Protein AF-A0A820ARF8-F1 (afdb_monomer_lite)

Radius of gyration: 11.13 Å; chains: 1; bounding box: 28×25×25 Å

Structure (mmCIF, N/CA/C/O backbone):
data_AF-A0A820ARF8-F1
#
_entry.id   AF-A0A820ARF8-F1
#
loop_
_atom_site.group_PDB
_atom_site.id
_atom_site.type_symbol
_atom_site.label_atom_id
_atom_site.label_alt_id
_atom_site.label_comp_id
_atom_site.label_asym_id
_atom_site.label_entity_id
_atom_site.label_seq_id
_atom_site.pdbx_PDB_ins_code
_atom_site.Cartn_x
_atom_site.Cartn_y
_atom_site.Cartn_z
_atom_site.occupancy
_atom_site.B_iso_or_equiv
_atom_site.auth_seq_id
_atom_site.auth_comp_id
_atom_site.auth_asym_id
_atom_site.auth_atom_id
_atom_site.pdbx_PDB_model_num
ATOM 1 N N . MET A 1 1 ? -1.582 19.842 13.926 1.00 37.22 1 MET A N 1
ATOM 2 C CA . MET A 1 1 ? -0.483 19.187 13.188 1.00 37.22 1 MET A CA 1
ATOM 3 C C . MET A 1 1 ? -1.123 18.346 12.096 1.00 37.22 1 MET A C 1
ATOM 5 O O . MET A 1 1 ? -1.430 17.185 12.307 1.00 37.22 1 MET A O 1
ATOM 9 N N . THR A 1 2 ? -1.489 18.978 10.984 1.00 32.66 2 THR A N 1
ATOM 10 C CA . THR A 1 2 ? -2.112 18.304 9.840 1.00 32.66 2 THR A CA 1
ATOM 11 C C . THR A 1 2 ? -1.017 17.526 9.120 1.00 32.66 2 THR A C 1
ATOM 13 O O . THR A 1 2 ? -0.161 18.122 8.472 1.00 32.66 2 THR A O 1
ATOM 16 N N . LEU A 1 3 ? -0.990 16.202 9.283 1.00 43.56 3 LEU A N 1
ATOM 17 C CA . LEU A 1 3 ? -0.164 15.335 8.447 1.00 43.56 3 LEU A CA 1
ATOM 18 C C . LEU A 1 3 ? -0.675 15.476 7.009 1.00 43.56 3 LEU A C 1
ATOM 20 O O . LEU A 1 3 ? -1.746 14.980 6.668 1.00 43.56 3 LEU A O 1
ATOM 24 N N . GLN A 1 4 ? 0.058 16.214 6.179 1.00 49.41 4 GLN A N 1
ATOM 25 C CA . GLN A 1 4 ? -0.298 16.447 4.784 1.00 49.41 4 GLN A CA 1
ATOM 26 C C . GLN A 1 4 ? 0.045 15.196 3.966 1.00 49.41 4 GLN A C 1
ATOM 28 O O . GLN A 1 4 ? 1.064 15.130 3.279 1.00 49.41 4 GLN A O 1
ATOM 33 N N . VAL A 1 5 ? -0.786 14.162 4.086 1.00 57.56 5 VAL A N 1
ATOM 34 C CA . VAL A 1 5 ? -0.687 12.959 3.259 1.00 57.56 5 VAL A CA 1
ATOM 35 C C . VAL A 1 5 ? -1.141 13.326 1.848 1.00 57.56 5 VAL A C 1
ATOM 37 O O . VAL A 1 5 ? -2.330 13.472 1.575 1.00 57.56 5 VAL A O 1
ATOM 40 N N . ASN A 1 6 ? -0.177 13.521 0.947 1.00 58.59 6 ASN A N 1
ATOM 41 C CA . ASN A 1 6 ? -0.450 13.735 -0.471 1.00 58.59 6 ASN A CA 1
ATOM 42 C C . ASN A 1 6 ? -0.912 12.416 -1.112 1.00 58.59 6 ASN A C 1
ATOM 44 O O . ASN A 1 6 ? -0.102 11.622 -1.601 1.00 58.59 6 ASN A O 1
ATOM 48 N N . ILE A 1 7 ? -2.225 12.190 -1.089 1.00 52.84 7 ILE A N 1
ATOM 49 C CA . ILE A 1 7 ? -2.896 11.184 -1.912 1.00 52.84 7 ILE A CA 1
ATOM 50 C C . ILE A 1 7 ? -2.993 11.721 -3.341 1.00 52.84 7 ILE A C 1
ATOM 52 O O . ILE A 1 7 ? -3.454 12.837 -3.571 1.00 52.84 7 ILE A O 1
ATOM 56 N N . THR A 1 8 ? -2.514 10.958 -4.316 1.00 49.84 8 THR A N 1
ATOM 57 C CA . THR A 1 8 ? -2.641 11.316 -5.734 1.00 49.84 8 THR A CA 1
ATOM 58 C C . THR A 1 8 ? -3.509 10.275 -6.423 1.00 49.84 8 THR A C 1
ATOM 60 O O . THR A 1 8 ? -3.452 9.106 -6.073 1.00 49.84 8 THR A O 1
ATOM 63 N N . LEU A 1 9 ? -4.331 10.697 -7.383 1.00 51.38 9 LEU A N 1
ATOM 64 C CA . LEU A 1 9 ? -5.154 9.806 -8.215 1.00 51.38 9 LEU A CA 1
ATOM 65 C C . LEU A 1 9 ? -4.429 9.373 -9.501 1.00 51.38 9 LEU A C 1
ATOM 67 O O . LEU A 1 9 ? -4.987 8.633 -10.307 1.00 51.38 9 LEU A O 1
ATOM 71 N N . SER A 1 10 ? -3.195 9.837 -9.705 1.00 43.56 10 SER A N 1
ATOM 72 C CA . SER A 1 10 ? -2.350 9.404 -10.814 1.00 43.56 10 SER A CA 1
ATOM 73 C C . SER A 1 10 ? -1.699 8.059 -10.470 1.00 43.56 10 SER A C 1
ATOM 75 O O . SER A 1 10 ? -1.215 7.922 -9.346 1.00 43.56 10 SER A O 1
ATOM 77 N N . PRO A 1 11 ? -1.638 7.084 -11.399 1.00 50.22 11 PRO A N 1
ATOM 78 C CA . PRO A 1 11 ? -1.006 5.789 -11.159 1.00 50.22 11 PRO A CA 1
ATOM 79 C C . PRO A 1 11 ? 0.496 5.984 -10.937 1.00 50.22 11 PRO A C 1
ATOM 81 O O . PRO A 1 11 ? 1.290 6.092 -11.871 1.00 50.22 11 PRO A O 1
ATOM 84 N N . THR A 1 12 ? 0.884 6.096 -9.67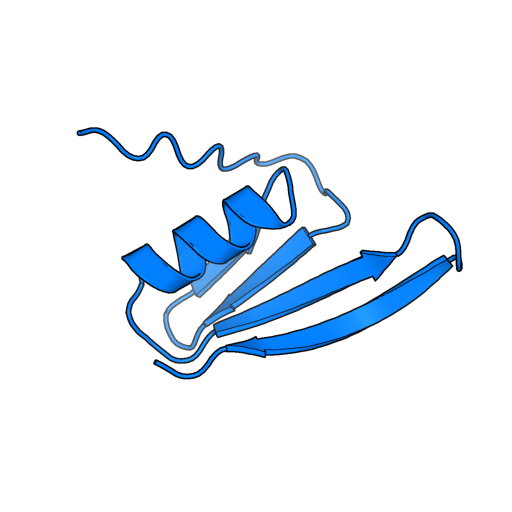6 1.00 62.44 12 THR A N 1
ATOM 85 C CA . THR A 1 12 ? 2.273 6.109 -9.237 1.00 62.44 12 THR A CA 1
ATOM 86 C C . THR A 1 12 ? 2.701 4.686 -8.930 1.00 62.44 12 THR A C 1
ATOM 88 O O . THR A 1 12 ? 1.891 3.795 -8.702 1.00 62.44 12 THR A O 1
ATOM 91 N N . ASN A 1 13 ? 4.005 4.452 -8.859 1.00 69.38 13 ASN A N 1
ATOM 92 C CA . ASN A 1 13 ? 4.534 3.145 -8.485 1.00 69.38 13 ASN A CA 1
ATOM 93 C C . ASN A 1 13 ? 4.214 2.734 -7.035 1.00 69.38 13 ASN A C 1
ATOM 95 O O . ASN A 1 13 ? 4.762 1.734 -6.613 1.00 69.38 13 ASN A O 1
ATOM 99 N N . PHE A 1 14 ? 3.404 3.474 -6.267 1.00 74.75 14 PHE A N 1
ATOM 100 C CA . PHE A 1 14 ? 3.153 3.246 -4.840 1.00 74.75 14 PHE A CA 1
ATOM 101 C C . PHE A 1 14 ? 1.671 2.953 -4.575 1.00 74.75 14 PHE A C 1
ATOM 103 O O . PHE A 1 14 ? 0.847 3.863 -4.473 1.00 74.75 14 PHE A O 1
ATOM 110 N N . TRP A 1 15 ? 1.352 1.672 -4.437 1.00 79.25 15 TRP A N 1
ATOM 111 C CA . TRP A 1 15 ? 0.011 1.158 -4.169 1.00 79.25 15 TRP A CA 1
ATOM 112 C C . TRP A 1 15 ? -0.110 0.724 -2.711 1.00 79.25 15 TRP A C 1
ATOM 114 O O . TRP A 1 15 ? 0.711 -0.058 -2.237 1.00 79.25 15 TRP A O 1
ATOM 124 N N . VAL A 1 16 ? -1.121 1.217 -2.003 1.00 83.25 16 VAL A N 1
ATOM 125 C CA . VAL A 1 16 ? -1.429 0.857 -0.614 1.00 83.25 16 VAL A CA 1
ATOM 126 C C . VAL A 1 16 ? -2.769 0.144 -0.590 1.00 83.25 16 VAL A C 1
ATOM 128 O O . VAL A 1 16 ? -3.775 0.695 -1.024 1.00 83.25 16 VAL A O 1
ATOM 131 N N . GLU A 1 17 ? -2.793 -1.067 -0.056 1.00 85.88 17 GLU A N 1
ATOM 132 C CA . GLU A 1 17 ? -3.998 -1.879 0.076 1.00 85.88 17 GLU A CA 1
ATOM 133 C C . GLU A 1 17 ? -4.218 -2.248 1.539 1.00 85.88 17 GLU A C 1
ATOM 135 O O . GLU A 1 17 ? -3.290 -2.682 2.216 1.00 85.88 17 GLU A O 1
ATOM 140 N N . SER A 1 18 ? -5.442 -2.091 2.027 1.00 83.88 18 SER A N 1
ATOM 141 C CA . SER A 1 18 ? -5.875 -2.585 3.332 1.00 83.88 18 SER A CA 1
ATOM 142 C C . SER A 1 18 ? -7.186 -3.353 3.195 1.00 83.88 18 SER A C 1
ATOM 144 O O . SER A 1 18 ? -7.843 -3.316 2.153 1.00 83.88 18 SER A O 1
ATOM 146 N N . ALA A 1 19 ? -7.616 -4.008 4.273 1.00 80.81 19 ALA A N 1
ATOM 147 C CA . ALA A 1 19 ? -8.918 -4.674 4.320 1.00 80.81 19 ALA A CA 1
ATOM 148 C C . ALA A 1 19 ? -10.101 -3.721 4.038 1.00 80.81 19 ALA A C 1
ATOM 150 O O . ALA A 1 19 ? -11.168 -4.164 3.614 1.00 80.81 19 ALA A O 1
ATOM 151 N N . LYS A 1 20 ? -9.916 -2.414 4.263 1.00 74.81 20 LYS A N 1
ATOM 152 C CA . LYS A 1 20 ? -10.947 -1.377 4.122 1.00 74.81 20 LYS A CA 1
ATOM 153 C C . LYS A 1 20 ? -10.920 -0.648 2.782 1.00 74.81 20 LYS A C 1
ATOM 155 O O . LYS A 1 20 ? -11.887 0.043 2.463 1.00 74.81 20 LYS A O 1
ATOM 160 N N . GLY A 1 21 ? -9.842 -0.753 2.008 1.00 81.25 21 GLY A N 1
ATOM 161 C CA . GLY A 1 21 ? -9.739 -0.017 0.755 1.00 81.25 21 GLY A CA 1
ATOM 162 C C . GLY A 1 21 ? -8.361 -0.034 0.116 1.00 81.25 21 GLY A C 1
ATOM 163 O O . GLY A 1 21 ? -7.429 -0.695 0.569 1.00 81.25 21 GLY A O 1
ATOM 164 N N . GLN A 1 22 ? -8.260 0.700 -0.986 1.00 82.81 22 GLN A N 1
ATOM 165 C CA . GLN A 1 22 ? -7.076 0.771 -1.830 1.00 82.81 22 GLN A CA 1
ATOM 166 C C . GLN A 1 22 ? -6.799 2.236 -2.147 1.00 82.81 22 GLN A C 1
ATOM 168 O O . GLN A 1 22 ? -7.712 2.970 -2.537 1.00 82.81 22 GLN A O 1
ATOM 173 N N . TRP A 1 23 ? -5.552 2.667 -1.986 1.00 78.75 23 TRP A N 1
ATOM 174 C CA . TRP A 1 23 ? -5.144 4.051 -2.202 1.00 78.75 23 TRP A CA 1
ATOM 175 C C . TRP A 1 23 ? -3.785 4.122 -2.886 1.00 78.75 23 TRP A C 1
ATOM 177 O O . TRP A 1 23 ? -2.892 3.311 -2.647 1.00 78.75 23 TRP A O 1
ATOM 187 N N . TRP A 1 24 ? -3.604 5.152 -3.705 1.00 75.44 24 TRP A N 1
ATOM 188 C CA . TRP A 1 24 ? -2.316 5.468 -4.307 1.00 75.44 24 TRP A CA 1
ATOM 189 C C . TRP A 1 24 ? -1.592 6.521 -3.471 1.00 75.44 24 TRP A C 1
ATOM 191 O O . TRP A 1 24 ? -2.119 7.602 -3.183 1.00 75.44 24 TRP A O 1
ATOM 201 N N . GLY A 1 25 ? -0.355 6.214 -3.092 1.00 71.06 25 GLY A N 1
ATOM 202 C CA . GLY A 1 25 ? 0.548 7.183 -2.490 1.00 71.06 25 GLY A CA 1
ATOM 203 C C . GLY A 1 25 ? 1.329 7.913 -3.575 1.00 71.06 25 GLY A C 1
ATOM 204 O O . GLY A 1 25 ? 1.821 7.303 -4.518 1.00 71.06 25 GLY A O 1
ATOM 205 N N . ASN A 1 26 ? 1.523 9.225 -3.457 1.00 71.38 26 ASN A N 1
ATOM 206 C CA . ASN A 1 26 ? 2.437 9.903 -4.382 1.00 71.38 26 ASN A CA 1
ATOM 207 C C . ASN A 1 26 ? 3.901 9.457 -4.168 1.00 71.38 26 ASN A C 1
ATOM 209 O O . ASN A 1 26 ? 4.709 9.476 -5.093 1.00 71.38 26 ASN A O 1
ATOM 213 N N . CYS A 1 27 ? 4.224 9.026 -2.945 1.00 73.44 27 CYS A N 1
ATOM 214 C CA . CYS A 1 27 ? 5.570 8.703 -2.501 1.00 73.44 27 CYS A CA 1
ATOM 215 C C . CYS A 1 27 ? 5.585 7.592 -1.430 1.00 73.44 27 CYS A C 1
ATOM 217 O O . CYS A 1 27 ? 4.553 7.292 -0.820 1.00 73.44 27 CYS A O 1
ATOM 219 N N . ALA A 1 28 ? 6.761 7.017 -1.144 1.00 72.75 28 ALA A N 1
ATOM 220 C CA . ALA A 1 28 ? 6.925 5.989 -0.105 1.00 72.75 28 ALA A CA 1
ATOM 221 C C . ALA A 1 28 ? 6.458 6.485 1.273 1.00 72.75 28 ALA A C 1
ATOM 223 O O . ALA A 1 28 ? 5.664 5.837 1.947 1.00 72.75 28 ALA A O 1
ATOM 224 N N . TRP A 1 29 ?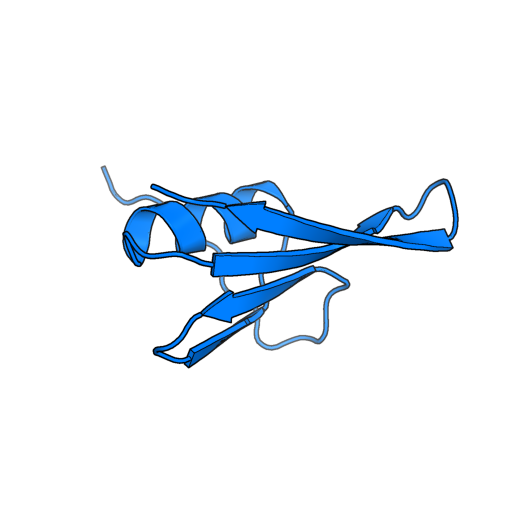 6.889 7.691 1.647 1.00 76.06 29 TRP A N 1
ATOM 225 C CA . TRP A 1 29 ? 6.534 8.333 2.913 1.00 76.06 29 TRP A CA 1
ATOM 226 C C . TRP A 1 29 ? 5.038 8.648 3.022 1.00 76.06 29 TRP A C 1
ATOM 2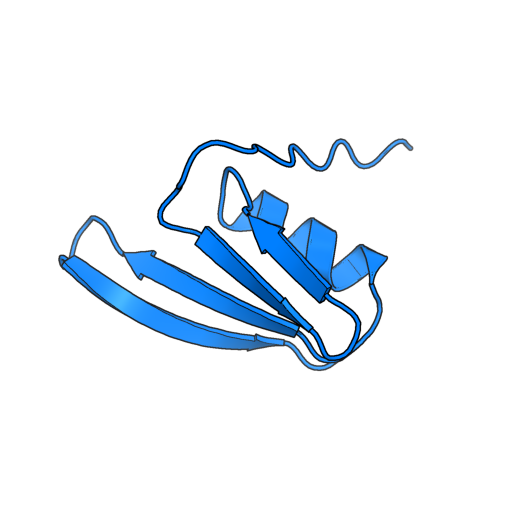28 O O . TRP A 1 29 ? 4.426 8.497 4.072 1.00 76.06 29 TRP A O 1
ATOM 238 N N . CYS A 1 30 ? 4.431 9.040 1.905 1.00 74.88 30 CYS A N 1
ATOM 239 C CA . CYS A 1 30 ? 3.006 9.315 1.794 1.00 74.88 30 CYS A CA 1
ATOM 240 C C . CYS A 1 30 ? 2.205 8.032 2.062 1.00 74.88 30 CYS A C 1
ATOM 242 O O . CYS A 1 30 ? 1.229 8.049 2.801 1.00 74.88 30 CYS A O 1
ATOM 244 N N . SER A 1 31 ? 2.6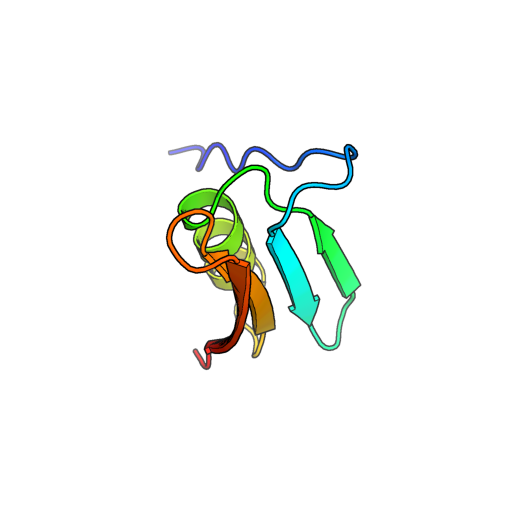77 6.913 1.509 1.00 75.00 31 SER A N 1
ATOM 245 C CA . SER A 1 31 ? 2.087 5.582 1.683 1.00 75.00 31 SER A CA 1
ATOM 246 C C . SER A 1 31 ? 2.181 5.097 3.136 1.00 75.00 31 SER A C 1
ATOM 248 O O . SER A 1 31 ? 1.218 4.560 3.672 1.00 75.00 31 SER A O 1
ATOM 250 N N . LEU A 1 32 ? 3.311 5.365 3.799 1.00 77.81 32 LEU A N 1
ATOM 251 C CA . LEU A 1 32 ? 3.503 5.128 5.236 1.00 77.81 32 LEU A CA 1
ATOM 252 C C . LEU A 1 32 ? 2.571 5.997 6.097 1.00 77.81 32 LEU A C 1
ATOM 254 O O . LEU A 1 32 ? 2.032 5.528 7.093 1.00 77.81 32 LEU A O 1
ATOM 258 N N . GLY A 1 33 ? 2.327 7.247 5.695 1.00 80.12 33 GLY A N 1
ATOM 259 C CA . GLY A 1 33 ? 1.347 8.115 6.351 1.00 80.12 33 GLY A CA 1
ATOM 260 C C . GLY A 1 33 ? -0.087 7.587 6.241 1.00 80.12 33 GLY A C 1
ATOM 261 O O . GLY A 1 33 ? -0.835 7.665 7.210 1.00 80.12 33 GLY A O 1
ATOM 262 N N . ILE A 1 34 ? -0.461 7.007 5.093 1.00 78.50 34 ILE A N 1
ATOM 263 C CA . ILE A 1 34 ? -1.758 6.330 4.914 1.00 78.50 34 ILE A CA 1
ATOM 264 C C . ILE A 1 34 ? -1.858 5.122 5.852 1.00 78.50 34 ILE A C 1
ATOM 266 O O . ILE A 1 34 ? -2.866 4.983 6.538 1.00 78.50 34 ILE A O 1
ATOM 270 N N . ALA A 1 35 ? -0.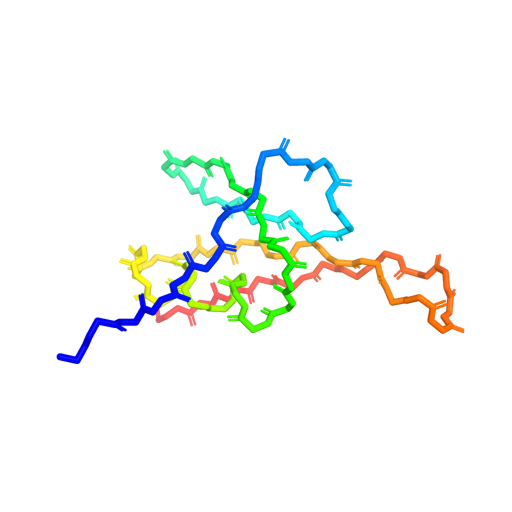804 4.301 5.939 1.00 80.25 35 ALA A N 1
ATOM 271 C CA . ALA A 1 35 ? -0.732 3.174 6.873 1.00 80.25 35 ALA A CA 1
ATOM 272 C C . ALA A 1 35 ? -0.999 3.615 8.322 1.00 80.25 35 ALA A C 1
ATOM 274 O O . ALA A 1 35 ? -1.865 3.064 8.996 1.00 80.25 35 ALA A O 1
ATOM 275 N N . ALA A 1 36 ? -0.315 4.677 8.757 1.00 82.25 36 ALA A N 1
ATOM 276 C CA . ALA A 1 36 ? -0.445 5.218 10.106 1.00 82.25 36 ALA A CA 1
ATOM 277 C C . ALA A 1 36 ? -1.841 5.804 10.394 1.00 82.25 36 ALA A C 1
ATOM 279 O O . ALA A 1 36 ? -2.314 5.724 11.523 1.00 82.25 36 ALA A O 1
ATOM 280 N N . ILE A 1 37 ? -2.511 6.389 9.391 1.00 81.56 37 ILE A N 1
ATOM 281 C CA . ILE A 1 37 ? -3.874 6.928 9.545 1.00 81.56 37 ILE A CA 1
ATOM 282 C C . ILE A 1 37 ? -4.917 5.809 9.590 1.00 81.56 37 ILE A C 1
ATOM 284 O O . ILE A 1 37 ? -5.887 5.916 10.337 1.00 81.56 37 ILE A O 1
ATOM 288 N N . ILE A 1 38 ? -4.748 4.762 8.780 1.00 81.12 38 ILE A N 1
ATOM 289 C CA . ILE A 1 38 ? -5.682 3.632 8.738 1.00 81.12 38 ILE A CA 1
ATOM 290 C C . ILE A 1 38 ? -5.612 2.823 10.039 1.00 81.12 38 ILE A C 1
ATOM 292 O O . ILE A 1 38 ? -6.647 2.309 10.456 1.00 81.12 38 ILE A O 1
ATOM 296 N N . ASN A 1 39 ? -4.435 2.771 10.683 1.00 79.12 39 ASN A N 1
ATOM 297 C CA . ASN A 1 39 ? -4.188 2.034 11.928 1.00 79.12 39 ASN A CA 1
ATOM 298 C C . ASN A 1 39 ? -4.639 0.562 11.827 1.00 79.12 39 ASN A C 1
ATOM 300 O O . ASN A 1 39 ? -5.278 0.014 12.716 1.00 79.12 39 ASN A O 1
ATOM 304 N N . GLU A 1 40 ? -4.351 -0.058 10.683 1.00 80.12 40 GLU A N 1
ATOM 305 C CA . GLU A 1 40 ? -4.583 -1.479 10.429 1.00 80.12 40 GLU A CA 1
ATOM 306 C C . GLU A 1 40 ? -3.445 -2.038 9.581 1.00 80.12 40 GLU A C 1
ATOM 308 O O . GLU A 1 40 ? -2.628 -1.294 9.031 1.00 80.12 40 GLU A O 1
ATOM 313 N N . ASP A 1 41 ? -3.454 -3.358 9.414 1.00 85.31 41 ASP A N 1
ATOM 314 C CA . ASP A 1 41 ? -2.580 -4.049 8.482 1.00 85.31 41 ASP A CA 1
ATOM 315 C C . ASP A 1 41 ? -2.775 -3.507 7.059 1.00 85.31 41 ASP A C 1
ATOM 317 O O . ASP A 1 41 ? -3.844 -3.640 6.446 1.00 85.31 41 ASP A O 1
ATOM 321 N N . VAL A 1 42 ? -1.713 -2.921 6.507 1.00 87.25 42 VAL A N 1
ATOM 322 C CA . VAL A 1 42 ? -1.691 -2.461 5.118 1.00 87.25 42 VAL A CA 1
ATOM 323 C C . VAL A 1 42 ? -0.549 -3.102 4.349 1.00 87.25 42 VAL A C 1
ATOM 325 O O . VAL A 1 42 ? 0.563 -3.273 4.844 1.00 87.25 42 VAL A O 1
ATOM 328 N N . THR A 1 43 ? -0.804 -3.427 3.091 1.00 87.88 43 THR A N 1
ATOM 329 C CA . THR A 1 43 ? 0.198 -3.894 2.141 1.00 87.88 43 THR A CA 1
ATOM 330 C C . THR A 1 43 ? 0.582 -2.746 1.226 1.00 87.88 43 THR A C 1
ATOM 332 O O . THR A 1 43 ? -0.231 -2.267 0.437 1.00 87.88 43 THR A O 1
ATOM 335 N N . ILE A 1 44 ? 1.839 -2.319 1.302 1.00 86.31 44 ILE A N 1
ATOM 336 C CA . ILE A 1 44 ? 2.398 -1.309 0.409 1.00 86.31 44 ILE A CA 1
ATOM 337 C C . ILE A 1 44 ? 3.198 -2.026 -0.676 1.00 86.31 44 ILE A C 1
ATOM 339 O O . ILE A 1 44 ? 4.175 -2.725 -0.410 1.00 86.31 44 ILE A O 1
ATOM 343 N N . THR A 1 45 ? 2.778 -1.848 -1.921 1.00 85.56 45 THR A N 1
ATOM 344 C CA . THR A 1 45 ? 3.507 -2.266 -3.116 1.00 85.56 45 THR A CA 1
ATOM 345 C C . THR A 1 45 ? 4.211 -1.050 -3.697 1.00 85.56 45 THR A C 1
ATOM 347 O O . THR A 1 45 ? 3.558 -0.066 -4.039 1.00 85.56 45 THR A O 1
ATOM 350 N N . THR A 1 46 ? 5.535 -1.108 -3.829 1.00 82.75 46 THR A N 1
ATOM 351 C CA . THR A 1 46 ? 6.305 -0.072 -4.517 1.00 82.75 46 THR A CA 1
ATOM 352 C C . THR A 1 46 ? 7.307 -0.622 -5.521 1.00 82.75 46 THR A C 1
ATOM 354 O O . THR A 1 46 ? 7.851 -1.702 -5.325 1.00 82.75 46 THR A O 1
ATOM 357 N N . THR A 1 47 ? 7.568 0.108 -6.604 1.00 77.81 47 THR A N 1
ATOM 358 C CA . THR A 1 47 ? 8.646 -0.218 -7.549 1.00 77.81 47 THR A CA 1
ATOM 359 C C . THR A 1 47 ? 9.896 0.598 -7.225 1.00 77.81 47 THR A C 1
ATOM 361 O O . THR A 1 47 ? 9.894 1.826 -7.334 1.00 77.81 47 THR A O 1
ATOM 364 N N . LEU A 1 48 ? 10.990 -0.081 -6.868 1.00 70.75 48 LEU A N 1
ATOM 365 C CA . LEU A 1 48 ? 12.307 0.536 -6.702 1.00 70.75 48 LEU A CA 1
ATOM 366 C C . LEU A 1 48 ? 12.845 0.942 -8.078 1.00 70.75 48 LEU A C 1
ATOM 368 O O . LEU A 1 48 ? 13.307 0.101 -8.849 1.00 70.75 48 LEU A O 1
ATOM 372 N N . GLY A 1 49 ? 12.797 2.242 -8.384 1.00 65.06 49 GLY A N 1
ATOM 373 C CA . GLY A 1 49 ? 13.204 2.786 -9.687 1.00 65.06 49 GLY A CA 1
ATOM 374 C C . GLY A 1 49 ? 14.663 2.510 -10.071 1.00 65.06 49 GLY A C 1
ATOM 375 O O . GLY A 1 49 ? 14.974 2.462 -11.254 1.00 65.06 49 GLY A O 1
ATOM 376 N N . GLY A 1 50 ? 15.544 2.269 -9.093 1.00 64.50 50 GLY A N 1
ATOM 377 C CA . GLY A 1 50 ? 16.944 1.904 -9.341 1.00 64.50 50 GLY A CA 1
ATOM 378 C C . GLY A 1 50 ? 17.160 0.449 -9.773 1.00 64.50 50 GLY A C 1
ATOM 379 O O . GLY A 1 50 ? 18.193 0.141 -10.353 1.00 64.50 50 GLY A O 1
ATOM 380 N N . GLU A 1 51 ? 16.197 -0.440 -9.521 1.00 60.34 51 GLU A N 1
ATOM 381 C CA . GLU A 1 51 ? 16.339 -1.886 -9.764 1.00 60.34 51 GLU A CA 1
ATOM 382 C C . GLU A 1 51 ? 15.216 -2.444 -10.658 1.00 60.34 51 GLU A C 1
ATOM 384 O O . GLU A 1 51 ? 15.171 -3.639 -10.933 1.00 60.34 51 GLU A O 1
ATOM 389 N N . SER A 1 52 ? 14.282 -1.586 -11.103 1.00 70.00 52 SER A N 1
ATOM 390 C CA . SER A 1 52 ? 13.040 -1.963 -11.808 1.00 70.00 52 SER A CA 1
ATOM 391 C C . SER A 1 52 ? 12.267 -3.093 -11.116 1.00 70.00 52 SER A C 1
ATOM 393 O O . SER A 1 52 ? 11.542 -3.859 -11.750 1.00 70.00 52 SER A O 1
ATOM 395 N N . LYS A 1 53 ? 12.434 -3.214 -9.797 1.00 71.31 53 LYS A N 1
ATOM 396 C CA . LYS A 1 53 ? 11.928 -4.332 -9.014 1.00 71.31 53 LYS A CA 1
ATOM 397 C C . LYS A 1 53 ? 10.728 -3.881 -8.207 1.00 71.31 53 LYS A C 1
ATOM 399 O O . LYS A 1 53 ? 10.807 -2.918 -7.442 1.00 71.31 53 LYS A O 1
ATOM 404 N N . GLN A 1 54 ? 9.616 -4.584 -8.383 1.00 81.50 54 GLN A N 1
ATOM 405 C CA . GLN A 1 54 ? 8.444 -4.396 -7.546 1.00 81.50 54 GLN A CA 1
ATOM 406 C C . GLN A 1 54 ? 8.676 -5.104 -6.210 1.00 81.50 54 GLN A C 1
ATOM 408 O O . GLN A 1 54 ? 8.906 -6.312 -6.161 1.00 81.50 54 GLN A O 1
ATOM 413 N N . ILE A 1 55 ? 8.617 -4.339 -5.130 1.00 82.62 55 ILE A N 1
ATOM 414 C CA . ILE A 1 55 ? 8.664 -4.820 -3.757 1.00 82.62 55 ILE A CA 1
ATOM 415 C C . ILE A 1 55 ? 7.285 -4.660 -3.125 1.00 82.62 55 ILE A C 1
ATOM 417 O O . ILE A 1 55 ? 6.564 -3.697 -3.385 1.00 82.62 55 ILE A O 1
ATOM 421 N N . LYS A 1 56 ? 6.908 -5.628 -2.296 1.00 86.44 56 LYS A N 1
ATOM 422 C CA . LYS A 1 56 ? 5.677 -5.603 -1.510 1.00 86.44 56 LYS A CA 1
ATOM 423 C C . LYS A 1 56 ? 6.054 -5.832 -0.064 1.00 86.44 56 LYS A C 1
ATOM 425 O O . LYS A 1 56 ? 6.749 -6.802 0.229 1.00 86.44 56 LYS A O 1
ATOM 430 N N . PHE A 1 57 ? 5.619 -4.951 0.819 1.00 83.56 57 PHE A N 1
ATOM 431 C CA . PHE A 1 57 ? 5.807 -5.121 2.250 1.00 83.56 57 PHE A CA 1
ATOM 432 C C . PHE A 1 57 ? 4.496 -4.853 2.974 1.00 83.56 57 PHE A C 1
ATOM 434 O O . PHE A 1 57 ? 3.779 -3.900 2.671 1.00 83.56 57 PHE A O 1
ATOM 441 N N . ALA A 1 58 ? 4.184 -5.740 3.913 1.00 84.56 58 ALA A N 1
ATOM 442 C CA . ALA A 1 58 ? 3.071 -5.565 4.824 1.00 84.56 58 ALA A CA 1
ATOM 443 C C . ALA A 1 58 ? 3.569 -4.794 6.045 1.00 84.56 58 ALA A C 1
ATOM 445 O O . ALA A 1 58 ? 4.587 -5.154 6.642 1.00 84.56 58 ALA A O 1
ATOM 446 N N . ILE A 1 59 ? 2.859 -3.733 6.389 1.00 82.50 59 ILE A N 1
ATOM 447 C CA . ILE A 1 59 ? 3.021 -3.015 7.643 1.00 82.50 59 ILE A CA 1
ATOM 448 C C . ILE A 1 59 ? 1.946 -3.543 8.574 1.00 82.50 59 ILE A C 1
ATOM 450 O O . IL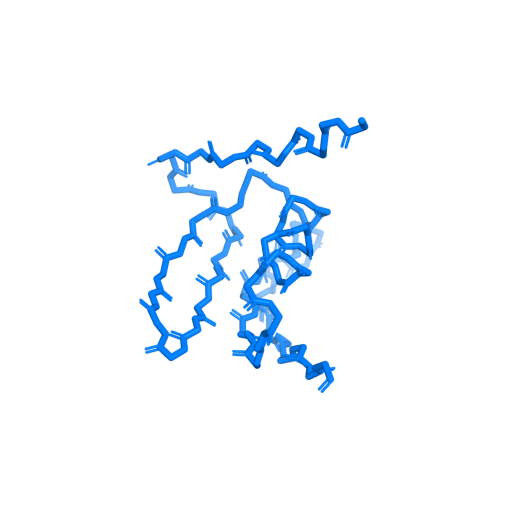E A 1 59 ? 0.773 -3.560 8.202 1.00 82.50 59 ILE A O 1
ATOM 454 N N . LYS A 1 60 ? 2.384 -3.991 9.747 1.00 78.56 60 LYS A N 1
ATOM 455 C CA . LYS A 1 60 ? 1.522 -4.381 10.855 1.00 78.56 60 LYS A CA 1
ATOM 456 C C . LYS A 1 60 ? 1.722 -3.365 11.967 1.00 78.56 60 LYS A C 1
ATOM 458 O O . LYS A 1 60 ? 2.879 -3.095 12.300 1.00 78.56 60 LYS A O 1
ATOM 463 N N . ASP A 1 61 ? 0.627 -2.792 12.448 1.00 63.84 61 ASP A N 1
ATOM 464 C CA . ASP A 1 61 ? 0.604 -1.927 13.635 1.00 63.84 61 ASP A CA 1
ATOM 465 C C . ASP A 1 61 ? 0.416 -2.781 14.898 1.00 63.84 61 ASP A C 1
ATOM 467 O O . ASP A 1 61 ? -0.368 -3.760 14.840 1.00 63.84 61 ASP A O 1
#

Organism: NCBI:txid392033

pLDDT: mean 72.35, std 13.43, range [32.66, 87.88]

Foldseek 3Di:
DDPPLDFDPDDAQKWKDDPVDITGGPDPVSNVVVCVVVQAWIKIWGQDPVVSDIDIDIDGD

Sequence (61 aa):
MTLQVNITLSPTNFWVESAKGQWWGNCAWCSLGIAAIINEDVTITTTLGGESKQIKFAIKD

Secondary structure (DSSP, 8-state):
------B-SS--SEEEEETTEEEEBSSHHHHHHHHHHHTS-EEEEEEETTTTEEEEEEE--

InterPro domains:
  IPR004927 Alkylmercury lyase [PF03243] (8-60)
  IPR053717 Mercury resistance MerB lyase [G3DSA:3.30.450.410] (2-61)